Protein AF-A0A2S5BF15-F1 (afdb_monomer_lite)

Structure (mmCIF, N/CA/C/O backbone):
data_AF-A0A2S5BF15-F1
#
_entry.id   AF-A0A2S5BF15-F1
#
loop_
_atom_site.group_PDB
_atom_site.id
_atom_site.type_symbol
_atom_site.label_atom_id
_atom_site.label_alt_id
_atom_site.label_comp_id
_atom_site.label_asym_id
_atom_site.label_entity_id
_atom_site.label_seq_id
_atom_site.pdbx_PDB_ins_code
_atom_site.Cartn_x
_atom_site.Cartn_y
_atom_site.Cartn_z
_atom_site.occupancy
_atom_site.B_iso_or_equiv
_atom_site.auth_seq_id
_atom_site.auth_comp_id
_atom_site.auth_asym_id
_atom_site.auth_atom_id
_atom_site.pdbx_PDB_model_num
ATOM 1 N N . MET A 1 1 ? -8.572 -32.811 13.499 1.00 36.50 1 MET A N 1
ATOM 2 C CA . MET A 1 1 ? -8.574 -32.299 12.113 1.00 36.50 1 MET A CA 1
ATOM 3 C C . MET A 1 1 ? -8.174 -30.854 12.247 1.00 36.50 1 MET A C 1
ATOM 5 O O . MET A 1 1 ? -9.020 -30.000 12.454 1.00 36.50 1 MET A O 1
ATOM 9 N N . ASP A 1 2 ? -6.868 -30.642 12.340 1.00 34.78 2 ASP A N 1
ATOM 10 C CA . ASP A 1 2 ? -6.285 -29.342 12.626 1.00 34.78 2 ASP A CA 1
ATOM 11 C C . ASP A 1 2 ? -6.228 -28.547 11.327 1.00 34.78 2 ASP A C 1
ATOM 13 O O . ASP A 1 2 ? -5.525 -28.921 10.385 1.00 34.78 2 ASP A O 1
ATOM 17 N N . ASP A 1 3 ? -7.019 -27.477 11.273 1.00 36.00 3 ASP A N 1
ATOM 18 C CA . ASP A 1 3 ? -7.037 -26.519 10.176 1.00 36.00 3 ASP A CA 1
ATOM 19 C C . ASP A 1 3 ? -5.685 -25.811 10.097 1.00 36.00 3 ASP A C 1
ATOM 21 O O . ASP A 1 3 ? -5.422 -24.792 10.744 1.00 36.00 3 ASP A O 1
ATOM 25 N N . LEU A 1 4 ? -4.803 -26.367 9.271 1.00 38.94 4 LEU A N 1
ATOM 26 C CA . LEU A 1 4 ? -3.572 -25.726 8.855 1.00 38.94 4 LEU A CA 1
ATOM 27 C C . LEU A 1 4 ? -3.947 -24.508 7.995 1.00 38.94 4 LEU A C 1
ATOM 29 O O . LEU A 1 4 ? -4.072 -24.594 6.773 1.00 38.94 4 LEU A O 1
ATOM 33 N N . LYS A 1 5 ? -4.146 -23.347 8.632 1.00 45.28 5 LYS A N 1
ATOM 34 C CA . LYS A 1 5 ? -4.237 -22.054 7.941 1.00 45.28 5 LYS A CA 1
ATOM 35 C C . LYS A 1 5 ? -2.902 -21.778 7.256 1.00 45.28 5 LYS A C 1
ATOM 37 O O . LYS A 1 5 ? -1.980 -21.205 7.835 1.00 45.28 5 LYS A O 1
ATOM 42 N N . CYS A 1 6 ? -2.785 -22.223 6.009 1.00 38.25 6 CYS A N 1
ATOM 43 C CA . CYS A 1 6 ? -1.632 -21.943 5.176 1.00 38.25 6 CYS A CA 1
ATOM 44 C C . CYS A 1 6 ? -1.649 -20.460 4.784 1.00 38.25 6 CYS A C 1
ATOM 46 O O . CYS A 1 6 ? -2.287 -20.061 3.814 1.00 38.25 6 CYS A O 1
ATOM 48 N N . ASN A 1 7 ? -0.909 -19.644 5.532 1.00 47.16 7 ASN A N 1
ATOM 49 C CA . ASN A 1 7 ? -0.654 -18.233 5.223 1.00 47.16 7 ASN A CA 1
ATOM 50 C C . ASN A 1 7 ? 0.383 -18.038 4.094 1.00 47.16 7 ASN A C 1
ATOM 52 O O . ASN A 1 7 ? 0.907 -16.943 3.907 1.00 47.16 7 ASN A O 1
ATOM 56 N N . SER A 1 8 ? 0.708 -19.091 3.335 1.00 43.72 8 SER A N 1
ATOM 57 C CA . SER A 1 8 ? 1.607 -19.007 2.186 1.00 43.72 8 SER A CA 1
ATOM 58 C C . SER A 1 8 ? 0.799 -18.894 0.892 1.00 43.72 8 SER A C 1
ATOM 60 O O . SER A 1 8 ? -0.037 -19.750 0.602 1.00 43.72 8 SER A O 1
ATOM 62 N N . LEU A 1 9 ? 1.102 -17.879 0.072 1.00 48.84 9 LEU A N 1
ATOM 63 C CA . LEU A 1 9 ? 0.510 -17.629 -1.256 1.00 48.84 9 LEU A CA 1
ATOM 64 C C . LEU A 1 9 ? 0.503 -18.864 -2.184 1.00 48.84 9 LEU A C 1
ATOM 66 O O . LEU A 1 9 ? -0.294 -18.929 -3.116 1.00 48.84 9 LEU A O 1
ATOM 70 N N . ARG A 1 10 ? 1.333 -19.883 -1.911 1.00 43.56 10 ARG A N 1
ATOM 71 C CA . ARG A 1 10 ? 1.337 -21.155 -2.653 1.00 43.56 10 ARG A CA 1
ATOM 72 C C . ARG A 1 10 ? 0.041 -21.9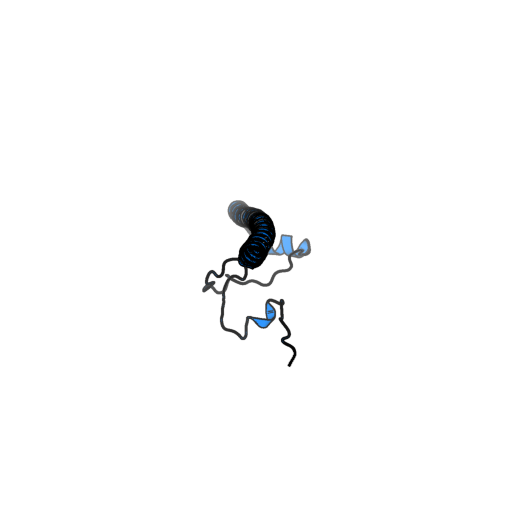64 -2.519 1.00 43.56 10 ARG A C 1
ATOM 74 O O . ARG A 1 10 ? -0.268 -22.715 -3.436 1.00 43.56 10 ARG A O 1
ATOM 81 N N . CYS A 1 11 ? -0.725 -21.821 -1.435 1.00 40.41 11 CYS A N 1
ATOM 82 C CA . CYS A 1 11 ? -1.966 -22.588 -1.234 1.00 40.41 11 CYS A CA 1
ATOM 83 C C . CYS A 1 11 ? -3.191 -22.022 -1.971 1.00 40.41 11 CYS A C 1
ATOM 85 O O . CYS A 1 11 ? -4.226 -22.678 -1.996 1.00 40.41 11 CYS A O 1
ATOM 87 N N . ARG A 1 12 ? -3.113 -20.829 -2.585 1.00 46.59 12 ARG A N 1
ATOM 88 C CA . ARG A 1 12 ? -4.262 -20.247 -3.308 1.00 46.59 12 ARG A CA 1
ATOM 89 C C . ARG A 1 12 ? -4.413 -20.714 -4.751 1.00 46.59 12 ARG A C 1
ATOM 91 O O . ARG A 1 12 ? -5.528 -20.679 -5.259 1.00 46.59 12 ARG A O 1
ATOM 98 N N . LYS A 1 13 ? -3.350 -21.221 -5.391 1.00 45.03 13 LYS A N 1
ATOM 99 C CA . LYS A 1 13 ? -3.439 -21.752 -6.768 1.00 45.03 13 LYS A CA 1
ATOM 100 C C . LYS A 1 13 ? -4.454 -22.894 -6.912 1.00 45.03 13 LYS A C 1
ATOM 102 O O . LYS A 1 13 ? -4.973 -23.094 -8.000 1.00 45.03 13 LYS A O 1
ATOM 107 N N . SER A 1 14 ? -4.774 -23.616 -5.837 1.00 40.78 14 SER A N 1
ATOM 108 C CA . SER A 1 14 ? -5.763 -24.702 -5.847 1.00 40.78 14 SER A CA 1
ATOM 109 C C . SER A 1 14 ? -7.211 -24.263 -5.581 1.00 40.78 14 SER A C 1
ATOM 111 O O . SER A 1 14 ? -8.094 -25.111 -5.621 1.00 40.78 14 SER A O 1
ATOM 113 N N . LEU A 1 15 ? -7.472 -22.979 -5.295 1.00 46.59 15 LEU A N 1
ATOM 114 C CA . LEU A 1 15 ? -8.794 -22.476 -4.879 1.00 46.59 15 LEU A CA 1
ATOM 115 C C . LEU A 1 15 ? -9.483 -21.557 -5.903 1.00 46.59 15 LEU A C 1
ATOM 117 O O . LEU A 1 15 ? -10.608 -21.142 -5.652 1.00 46.59 15 LEU A O 1
ATOM 121 N N . GLY A 1 16 ? -8.846 -21.239 -7.039 1.00 50.19 16 GLY A N 1
ATOM 122 C CA . GLY A 1 16 ? -9.475 -20.469 -8.129 1.00 50.19 16 GLY A CA 1
ATOM 123 C C . GLY A 1 16 ? -9.940 -19.054 -7.750 1.00 50.19 16 GLY A C 1
ATOM 124 O O . GLY A 1 16 ? -10.760 -18.473 -8.450 1.00 50.19 16 GLY A O 1
ATOM 125 N N . LEU A 1 17 ? -9.449 -18.513 -6.633 1.00 53.47 17 LEU A N 1
ATOM 126 C CA . LEU A 1 17 ? -9.831 -17.207 -6.100 1.00 53.47 17 LEU A CA 1
ATOM 127 C C . LEU A 1 17 ? -8.627 -16.271 -6.193 1.00 53.47 17 LEU A C 1
ATOM 129 O O . LEU A 1 17 ? -7.825 -16.156 -5.260 1.00 53.47 17 LEU A O 1
ATOM 133 N N . GLU A 1 18 ? -8.501 -15.610 -7.339 1.00 66.81 18 GLU A N 1
ATOM 134 C CA . GLU A 1 18 ? -7.610 -14.468 -7.536 1.00 66.81 18 GLU A CA 1
ATOM 135 C C . GLU A 1 18 ? -8.245 -13.254 -6.847 1.00 66.81 18 GLU A C 1
ATOM 137 O O . GLU A 1 18 ? -8.859 -12.393 -7.463 1.00 66.81 18 GLU A O 1
ATOM 142 N N . ILE A 1 19 ? -8.206 -13.250 -5.516 1.00 70.81 19 ILE A N 1
ATOM 143 C CA . ILE A 1 19 ? -8.769 -12.185 -4.687 1.00 70.81 19 ILE A CA 1
ATOM 144 C C . ILE A 1 19 ? -7.656 -11.590 -3.833 1.00 70.81 19 ILE A C 1
ATOM 146 O O . ILE A 1 19 ? -6.934 -12.313 -3.132 1.00 70.81 19 ILE A O 1
ATOM 150 N N . CYS A 1 20 ? -7.528 -10.264 -3.864 1.00 65.12 20 CYS A N 1
ATOM 151 C CA . CYS A 1 20 ? -6.568 -9.536 -3.051 1.00 65.12 20 CYS A CA 1
ATOM 152 C C . CYS A 1 20 ? -6.799 -9.834 -1.554 1.00 65.12 20 CYS A C 1
ATOM 154 O O . CYS A 1 20 ? -7.890 -9.584 -1.042 1.00 65.12 20 CYS A O 1
ATOM 156 N N . PRO A 1 21 ? -5.794 -10.328 -0.805 1.00 65.06 21 PRO A N 1
ATOM 157 C CA . PRO A 1 21 ? -5.937 -10.623 0.624 1.00 65.06 21 PRO A CA 1
ATOM 158 C C . PRO A 1 21 ? -6.157 -9.385 1.505 1.00 65.06 21 PRO A C 1
ATOM 160 O O . PRO A 1 21 ? -6.492 -9.548 2.672 1.00 65.06 21 PRO A O 1
ATOM 163 N N . ALA A 1 22 ? -5.910 -8.181 0.983 1.00 63.03 22 ALA A N 1
ATOM 164 C CA . ALA A 1 22 ? -5.991 -6.938 1.745 1.00 63.03 22 ALA A CA 1
ATOM 165 C C . ALA A 1 22 ? -7.333 -6.211 1.572 1.00 63.03 22 ALA A C 1
ATOM 167 O O . ALA A 1 22 ? -7.831 -5.629 2.528 1.00 63.03 22 ALA A O 1
ATOM 168 N N . CYS A 1 23 ? -7.905 -6.232 0.365 1.00 67.38 23 CYS A N 1
ATOM 169 C CA . CYS A 1 23 ? -9.106 -5.461 0.025 1.00 67.38 23 CYS A CA 1
ATOM 170 C C . CYS A 1 23 ? -10.189 -6.276 -0.694 1.00 67.38 23 CYS A C 1
ATOM 172 O O . CYS A 1 23 ? -11.139 -5.696 -1.210 1.00 67.38 23 CYS A O 1
ATOM 174 N N . GLU A 1 24 ? -10.027 -7.599 -0.787 1.00 69.44 24 GLU A N 1
ATOM 175 C CA . GLU A 1 24 ? -10.990 -8.530 -1.396 1.00 69.44 24 GLU A CA 1
ATOM 176 C C . GLU A 1 24 ? -11.362 -8.228 -2.861 1.00 69.44 24 GLU A C 1
ATOM 178 O O . GLU A 1 24 ? -12.322 -8.767 -3.406 1.00 69.44 24 GLU A O 1
ATOM 183 N N . THR A 1 25 ? -10.569 -7.398 -3.540 1.00 75.06 25 THR A N 1
ATOM 184 C CA . THR A 1 25 ? -10.763 -7.078 -4.957 1.00 75.06 25 THR A CA 1
ATOM 185 C C . THR A 1 25 ? -10.386 -8.272 -5.832 1.00 75.06 25 THR A C 1
ATOM 187 O O . THR A 1 25 ? -9.371 -8.923 -5.573 1.00 75.06 25 THR A O 1
ATOM 190 N N . ALA A 1 26 ? -11.200 -8.555 -6.852 1.00 78.81 26 ALA A N 1
ATOM 191 C CA . ALA A 1 26 ? -10.904 -9.571 -7.858 1.00 78.81 26 ALA A CA 1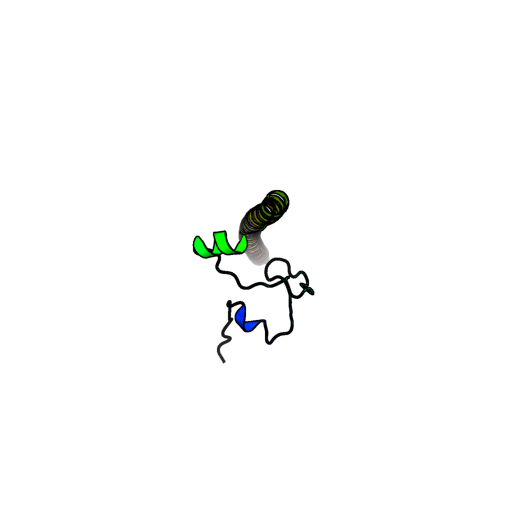
ATOM 192 C C . ALA A 1 26 ? -9.704 -9.149 -8.720 1.00 78.81 26 ALA A C 1
ATOM 194 O O . ALA A 1 26 ? -9.591 -7.984 -9.094 1.00 78.81 26 ALA A O 1
ATOM 195 N N . LEU A 1 27 ? -8.834 -10.107 -9.018 1.00 76.50 27 LEU A N 1
ATOM 196 C CA . LEU A 1 27 ? -7.554 -9.948 -9.702 1.00 76.50 27 LEU A CA 1
ATOM 197 C C . LEU A 1 27 ? -7.535 -10.827 -10.970 1.00 76.50 27 LEU A C 1
ATOM 199 O O . LEU A 1 27 ? -6.899 -11.874 -10.954 1.00 76.50 27 LEU A O 1
ATOM 203 N N . PRO A 1 28 ? -8.318 -10.483 -12.009 1.00 73.56 28 PRO A N 1
ATOM 204 C CA . PRO A 1 28 ? -8.565 -11.351 -13.162 1.00 73.56 28 PRO A CA 1
ATOM 205 C C . PRO A 1 28 ? -7.398 -11.451 -14.156 1.00 73.56 28 PRO A C 1
ATOM 207 O O . PRO A 1 28 ? -7.452 -12.294 -15.057 1.00 73.56 28 PRO A O 1
ATOM 210 N N . ASP A 1 29 ? -6.397 -10.572 -14.066 1.00 74.88 29 ASP A N 1
ATOM 211 C CA . ASP A 1 29 ? -5.297 -10.526 -15.022 1.00 74.88 29 ASP A CA 1
ATOM 212 C C . ASP A 1 29 ? -4.141 -11.449 -14.585 1.00 74.88 29 ASP A C 1
ATOM 214 O O . ASP A 1 29 ? -3.787 -11.520 -13.406 1.00 74.88 29 ASP A O 1
ATOM 218 N N . PRO A 1 30 ? -3.471 -12.142 -15.527 1.00 65.38 30 PRO A N 1
ATOM 219 C CA . PRO A 1 30 ? -2.418 -13.115 -15.210 1.00 65.38 30 PRO A CA 1
ATOM 220 C C . PRO A 1 30 ? -1.203 -12.513 -14.482 1.00 65.38 30 PRO A C 1
ATOM 222 O O . PRO A 1 30 ? -0.472 -13.243 -13.808 1.00 65.38 30 PRO A O 1
ATOM 225 N N . ASP A 1 31 ? -0.998 -11.199 -14.600 1.00 68.88 31 ASP A N 1
ATOM 226 C CA . ASP A 1 31 ? 0.075 -10.454 -13.936 1.00 68.88 31 ASP A CA 1
ATOM 227 C C . ASP A 1 31 ? -0.371 -9.795 -12.614 1.00 68.88 31 ASP A C 1
ATOM 229 O O . ASP A 1 31 ? 0.445 -9.159 -11.941 1.00 68.88 31 ASP A O 1
ATOM 233 N N . ASP A 1 32 ? -1.627 -9.976 -12.188 1.00 65.31 32 ASP A N 1
ATOM 234 C CA . ASP A 1 32 ? -2.138 -9.391 -10.941 1.00 65.31 32 ASP A CA 1
ATOM 235 C C . ASP A 1 32 ? -1.531 -10.038 -9.685 1.00 65.31 32 ASP A C 1
ATOM 237 O O . ASP A 1 32 ? -1.490 -9.431 -8.609 1.00 65.31 32 ASP A O 1
ATOM 241 N N . VAL A 1 33 ? -1.042 -11.280 -9.798 1.00 62.12 33 VAL A N 1
ATOM 242 C CA . VAL A 1 33 ? -0.434 -12.017 -8.684 1.00 62.12 33 VAL A CA 1
ATOM 243 C C . VAL A 1 33 ? 0.930 -12.571 -9.077 1.00 62.12 33 VAL A C 1
ATOM 245 O O . VAL A 1 33 ? 1.069 -13.692 -9.568 1.00 62.12 33 VAL A O 1
ATOM 248 N N . VAL A 1 34 ? 1.978 -11.819 -8.744 1.00 66.31 34 VAL A N 1
ATOM 249 C CA . VAL A 1 34 ? 3.367 -12.264 -8.904 1.00 66.31 34 VAL A CA 1
ATOM 250 C C . VAL A 1 34 ? 3.984 -12.568 -7.543 1.00 66.31 34 VAL A C 1
ATOM 252 O O . VAL A 1 34 ? 3.993 -11.742 -6.631 1.00 66.31 34 VAL A O 1
ATOM 255 N N . GLN A 1 35 ? 4.547 -13.769 -7.397 1.00 63.94 35 GLN A N 1
ATOM 256 C CA . GLN A 1 35 ? 5.331 -14.115 -6.216 1.00 63.94 35 GLN A CA 1
ATOM 257 C C . GLN A 1 35 ? 6.751 -13.562 -6.367 1.00 63.94 35 GLN A C 1
ATOM 259 O O . GLN A 1 35 ? 7.562 -14.114 -7.109 1.00 63.94 35 GLN A O 1
ATOM 264 N N . THR A 1 36 ? 7.069 -12.501 -5.630 1.00 67.12 36 THR A N 1
ATOM 265 C CA . THR A 1 36 ? 8.408 -11.899 -5.616 1.00 67.12 36 THR A CA 1
ATOM 266 C C . THR A 1 36 ? 8.997 -11.906 -4.205 1.00 67.12 36 THR A C 1
ATOM 268 O O . THR A 1 36 ? 8.281 -11.990 -3.204 1.00 67.12 36 THR A O 1
ATOM 271 N N . SER A 1 37 ? 10.328 -11.871 -4.109 1.00 68.44 37 SER A N 1
ATOM 272 C CA . SER A 1 37 ? 10.999 -11.622 -2.830 1.00 68.44 37 SER A CA 1
ATOM 273 C C . SER A 1 37 ? 10.854 -10.145 -2.475 1.00 68.44 37 SER A C 1
ATOM 275 O O . SER A 1 37 ? 11.198 -9.294 -3.291 1.00 68.44 37 SER A O 1
ATOM 277 N N . LEU A 1 38 ? 10.424 -9.841 -1.247 1.00 71.00 38 LEU A N 1
ATOM 278 C CA . LEU A 1 38 ? 10.353 -8.463 -0.736 1.00 71.00 38 LEU A CA 1
ATOM 279 C C . LEU A 1 38 ? 11.739 -7.825 -0.549 1.00 71.00 38 LEU A C 1
ATOM 281 O O . LEU A 1 38 ? 11.849 -6.608 -0.446 1.00 71.00 38 LEU A O 1
ATOM 285 N N . ASN A 1 39 ? 12.798 -8.638 -0.520 1.00 77.81 39 ASN A N 1
ATOM 286 C CA . ASN A 1 39 ? 14.180 -8.177 -0.479 1.00 77.81 39 ASN A CA 1
ATOM 287 C C . ASN A 1 39 ? 14.996 -8.897 -1.566 1.00 77.81 39 ASN A C 1
ATOM 289 O O . ASN A 1 39 ? 15.662 -9.899 -1.284 1.00 77.81 39 ASN A O 1
ATOM 293 N N . PRO A 1 40 ? 14.879 -8.478 -2.836 1.00 85.00 40 PRO A N 1
ATOM 294 C CA . PRO A 1 40 ? 15.648 -9.074 -3.916 1.00 85.00 40 PRO A CA 1
ATOM 295 C C . PRO A 1 40 ? 17.116 -8.633 -3.855 1.00 85.00 40 PRO A C 1
ATOM 297 O O . PRO A 1 40 ? 17.436 -7.535 -3.401 1.00 85.00 40 PRO A O 1
ATOM 300 N N . HIS A 1 41 ? 18.014 -9.473 -4.370 1.00 89.31 41 HIS A N 1
ATOM 301 C CA . HIS A 1 41 ? 19.434 -9.139 -4.498 1.00 89.31 41 HIS A CA 1
ATOM 302 C C . HIS A 1 41 ? 19.652 -8.015 -5.526 1.00 89.31 41 HIS A C 1
ATOM 304 O O . HIS A 1 41 ? 18.873 -7.876 -6.472 1.00 89.31 41 HIS A O 1
ATOM 310 N N . ASP A 1 42 ? 20.735 -7.247 -5.398 1.00 91.62 42 ASP A N 1
ATOM 311 C CA . ASP A 1 42 ? 20.997 -6.107 -6.294 1.00 91.62 42 ASP A CA 1
ATOM 312 C C . ASP A 1 42 ? 21.143 -6.516 -7.765 1.00 91.62 42 ASP A C 1
ATOM 314 O O . ASP A 1 42 ? 20.686 -5.804 -8.654 1.00 91.62 42 ASP A O 1
ATOM 318 N N . SER A 1 43 ? 21.678 -7.709 -8.036 1.00 92.62 43 SER A N 1
ATOM 319 C CA . SER A 1 43 ? 21.737 -8.272 -9.390 1.00 92.62 43 SER A CA 1
ATOM 320 C C . SER A 1 43 ? 20.351 -8.465 -10.011 1.00 92.62 43 SER A C 1
ATOM 322 O O . SER A 1 43 ? 20.173 -8.197 -11.196 1.00 92.62 43 SER A O 1
ATOM 324 N N . TYR A 1 44 ? 19.357 -8.874 -9.219 1.00 89.38 44 TYR A N 1
ATOM 325 C CA . TYR A 1 44 ? 17.977 -9.009 -9.682 1.00 89.38 44 TYR A CA 1
ATOM 326 C C . TYR A 1 44 ? 17.341 -7.642 -9.938 1.00 89.38 44 TYR A C 1
ATOM 328 O O . TYR A 1 44 ? 16.722 -7.459 -10.981 1.00 89.38 44 TYR A 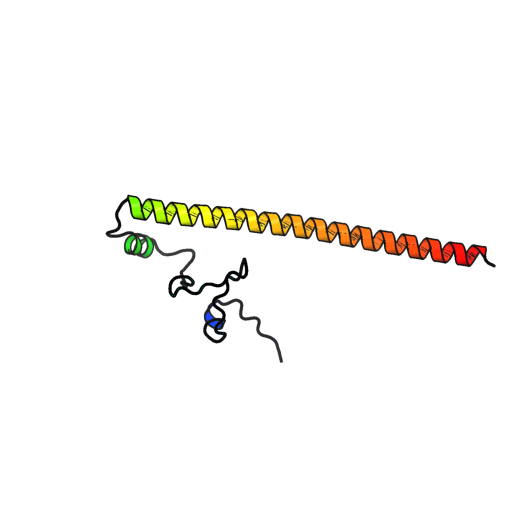O 1
ATOM 336 N N . LYS A 1 45 ? 17.550 -6.663 -9.041 1.00 89.31 45 LYS A N 1
ATOM 337 C CA . LYS A 1 45 ? 17.081 -5.276 -9.240 1.00 89.31 45 LYS A CA 1
ATOM 338 C C . LYS A 1 45 ? 17.626 -4.700 -10.547 1.00 89.31 45 LYS A C 1
ATOM 340 O O . LYS A 1 45 ? 16.870 -4.165 -11.349 1.00 89.31 45 LYS A O 1
ATOM 345 N N . THR A 1 46 ? 18.922 -4.868 -10.797 1.00 91.44 46 THR A N 1
ATOM 346 C CA . THR A 1 46 ? 19.543 -4.445 -12.056 1.00 91.44 46 THR A CA 1
ATOM 347 C C . THR A 1 46 ? 18.959 -5.201 -13.244 1.00 91.44 46 THR A C 1
ATOM 349 O O . THR A 1 46 ? 18.657 -4.586 -14.259 1.00 91.44 46 THR A O 1
ATOM 352 N N . SER A 1 47 ? 18.744 -6.514 -13.121 1.00 92.75 47 SER A N 1
ATOM 353 C CA . SER A 1 47 ? 18.199 -7.336 -14.205 1.00 92.75 47 SER A CA 1
ATOM 354 C C . SER A 1 47 ? 16.794 -6.915 -14.634 1.00 92.75 47 SER A C 1
ATOM 356 O O . SER A 1 47 ? 16.517 -6.929 -15.827 1.00 92.75 47 SER A O 1
ATOM 358 N N . ILE A 1 48 ? 15.911 -6.559 -13.696 1.00 89.94 48 ILE A N 1
ATOM 359 C CA . ILE A 1 48 ? 14.534 -6.147 -14.023 1.00 89.94 48 ILE A CA 1
ATOM 360 C C . ILE A 1 48 ? 14.454 -4.710 -14.553 1.00 89.94 48 ILE A C 1
ATOM 362 O O . ILE A 1 48 ? 13.480 -4.359 -15.210 1.00 89.94 48 ILE A O 1
ATOM 366 N N . LEU A 1 49 ? 15.460 -3.878 -14.264 1.00 91.69 49 LEU A N 1
ATOM 367 C CA . LEU A 1 49 ? 15.525 -2.488 -14.727 1.00 91.69 49 LEU A CA 1
ATOM 368 C C . LEU A 1 49 ? 16.311 -2.330 -16.037 1.00 91.69 49 LEU A C 1
ATOM 370 O O . LEU A 1 49 ? 16.157 -1.324 -16.732 1.00 91.69 49 LEU A O 1
ATOM 374 N N . ALA A 1 50 ? 17.166 -3.296 -16.378 1.00 93.12 50 ALA A N 1
ATOM 375 C CA . ALA A 1 50 ? 18.016 -3.238 -17.559 1.00 93.12 5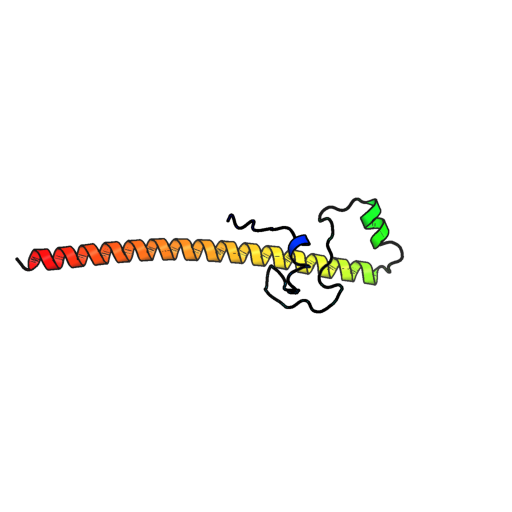0 ALA A CA 1
ATOM 376 C C . ALA A 1 50 ? 17.188 -3.138 -18.850 1.00 93.12 50 ALA A C 1
ATOM 378 O O . ALA A 1 50 ? 16.291 -3.937 -19.101 1.00 93.12 50 ALA A O 1
ATOM 379 N N . GLY A 1 51 ? 17.521 -2.156 -19.693 1.00 93.94 51 GLY A N 1
ATOM 380 C CA . GLY A 1 51 ? 16.862 -1.937 -20.985 1.00 93.94 51 GLY A CA 1
ATOM 381 C C . GLY A 1 51 ? 15.551 -1.146 -20.925 1.00 93.94 51 GLY A C 1
ATOM 382 O O . GLY A 1 51 ? 15.014 -0.813 -21.980 1.00 93.94 51 GLY A O 1
ATOM 383 N N . LEU A 1 52 ? 15.052 -0.793 -19.734 1.00 95.19 52 LEU A N 1
ATOM 384 C CA . LEU A 1 52 ? 13.879 0.073 -19.593 1.00 95.19 52 LEU A CA 1
ATOM 385 C C . LEU A 1 52 ? 14.253 1.550 -19.771 1.00 95.19 52 LEU A C 1
ATOM 387 O O . LEU A 1 52 ? 15.342 1.990 -19.398 1.00 95.19 52 LEU A O 1
ATOM 391 N N . SER A 1 53 ? 13.330 2.340 -20.323 1.00 97.69 53 SER A N 1
ATOM 392 C CA . SER A 1 53 ? 13.513 3.788 -20.425 1.00 97.69 53 SER A CA 1
ATOM 393 C C . SER A 1 53 ? 13.347 4.464 -19.055 1.00 97.69 53 SER A C 1
ATOM 395 O O . SER A 1 53 ? 12.588 3.968 -18.214 1.00 97.69 53 SER A O 1
ATOM 397 N N . PRO A 1 54 ? 13.974 5.635 -18.824 1.00 96.69 54 PRO A N 1
ATOM 398 C CA . PRO A 1 54 ? 13.804 6.378 -17.574 1.00 96.69 54 PRO A CA 1
ATOM 399 C C . PRO A 1 54 ? 12.336 6.655 -17.224 1.00 96.69 54 PRO A C 1
ATOM 401 O O . PRO A 1 54 ? 11.956 6.589 -16.060 1.00 96.69 54 PRO A O 1
ATOM 404 N N . THR A 1 55 ? 11.492 6.906 -18.229 1.00 97.62 55 THR A N 1
ATOM 405 C CA . THR A 1 55 ? 10.053 7.133 -18.046 1.00 97.62 55 THR A CA 1
ATOM 406 C C . THR A 1 55 ? 9.348 5.917 -17.448 1.00 97.62 55 THR A C 1
ATOM 408 O O . THR A 1 55 ? 8.577 6.074 -16.507 1.00 97.62 55 THR A O 1
ATOM 411 N N . ILE A 1 56 ? 9.635 4.709 -17.947 1.00 96.44 56 ILE A N 1
ATOM 412 C CA . ILE A 1 56 ? 9.030 3.471 -17.429 1.00 96.44 56 ILE A CA 1
ATOM 413 C C . ILE A 1 56 ? 9.507 3.205 -16.000 1.00 96.44 56 ILE A C 1
ATOM 415 O O . ILE A 1 56 ? 8.703 2.871 -15.135 1.00 96.44 56 ILE A O 1
ATOM 419 N N . ILE A 1 57 ? 10.800 3.398 -15.729 1.00 96.06 57 ILE A N 1
ATOM 420 C CA . ILE A 1 57 ? 11.369 3.198 -14.387 1.00 96.06 57 ILE A CA 1
ATOM 421 C C . ILE A 1 57 ? 10.682 4.114 -13.366 1.00 96.06 57 ILE A C 1
ATOM 423 O O . ILE A 1 57 ? 10.317 3.664 -12.279 1.00 96.06 57 ILE A O 1
ATOM 427 N N . LEU A 1 58 ? 10.477 5.387 -13.718 1.00 97.25 58 LEU A N 1
ATOM 428 C CA . LEU A 1 58 ? 9.796 6.349 -12.852 1.00 97.25 58 LEU A CA 1
ATOM 429 C C . LEU A 1 58 ? 8.312 6.014 -12.653 1.00 97.25 58 LEU A C 1
ATOM 431 O O . LEU A 1 58 ? 7.824 6.154 -11.534 1.00 97.25 58 LEU A O 1
ATOM 435 N N . ASP A 1 59 ? 7.610 5.537 -13.687 1.00 96.50 59 ASP A N 1
ATOM 436 C CA . ASP A 1 59 ? 6.214 5.089 -13.560 1.00 96.50 59 ASP A CA 1
ATOM 437 C C . ASP A 1 59 ? 6.094 3.899 -12.593 1.00 96.50 59 ASP A C 1
ATOM 439 O O . ASP A 1 59 ? 5.304 3.940 -11.646 1.00 96.50 59 ASP A O 1
ATOM 443 N N . VAL A 1 60 ? 6.943 2.878 -12.758 1.00 92.25 60 VAL A N 1
ATOM 444 C CA . VAL A 1 60 ? 6.985 1.705 -11.867 1.00 92.25 60 VAL A CA 1
ATOM 445 C C . VAL A 1 60 ? 7.290 2.122 -10.426 1.00 92.25 60 VAL A C 1
ATOM 447 O O . VAL A 1 60 ? 6.597 1.693 -9.500 1.00 92.25 60 VAL A O 1
ATOM 450 N N . ALA A 1 61 ? 8.286 2.988 -10.220 1.00 94.44 61 ALA A N 1
ATOM 451 C CA . ALA A 1 61 ? 8.630 3.494 -8.893 1.00 94.44 61 ALA A CA 1
ATOM 452 C C . ALA A 1 61 ? 7.477 4.295 -8.263 1.00 94.44 61 ALA A C 1
ATOM 454 O O . ALA A 1 61 ? 7.169 4.099 -7.089 1.00 94.44 61 ALA A O 1
ATOM 455 N N . GLY A 1 62 ? 6.802 5.151 -9.036 1.00 96.44 62 GLY A N 1
ATOM 456 C CA . GLY A 1 62 ? 5.647 5.920 -8.572 1.00 96.44 62 GLY A CA 1
ATOM 457 C C . GLY A 1 62 ? 4.495 5.026 -8.113 1.00 96.44 62 GLY A C 1
ATOM 458 O O . GLY A 1 62 ? 3.961 5.213 -7.019 1.00 96.44 62 GLY A O 1
ATOM 459 N N . ARG A 1 63 ? 4.157 3.994 -8.897 1.00 91.62 63 ARG A N 1
ATOM 460 C CA . ARG A 1 63 ? 3.136 2.998 -8.525 1.00 91.62 63 ARG A CA 1
ATOM 461 C C . ARG A 1 63 ? 3.511 2.249 -7.247 1.00 91.62 63 ARG A C 1
ATOM 463 O O . ARG A 1 63 ? 2.672 2.111 -6.359 1.00 91.62 63 ARG A O 1
ATOM 470 N N . ALA A 1 64 ? 4.767 1.815 -7.131 1.00 88.00 64 ALA A N 1
ATOM 471 C CA . ALA A 1 64 ? 5.258 1.115 -5.946 1.00 88.00 64 ALA A CA 1
ATOM 472 C C . ALA A 1 64 ? 5.192 1.991 -4.682 1.00 88.00 64 ALA A C 1
ATOM 474 O O . ALA A 1 64 ? 4.759 1.522 -3.631 1.00 88.00 64 ALA A O 1
ATOM 475 N N . LEU A 1 65 ? 5.569 3.270 -4.784 1.00 92.44 65 LEU A N 1
ATOM 476 C CA . LEU A 1 65 ? 5.500 4.221 -3.670 1.00 92.44 65 LEU A CA 1
ATOM 477 C C . LEU A 1 65 ? 4.057 4.506 -3.242 1.00 92.44 65 LEU A C 1
ATOM 479 O O . LEU A 1 65 ? 3.769 4.498 -2.047 1.00 92.44 65 LEU A O 1
ATOM 483 N N . ASN A 1 66 ? 3.145 4.702 -4.197 1.00 91.19 66 ASN A N 1
ATOM 484 C CA . ASN A 1 66 ? 1.723 4.893 -3.902 1.00 91.19 66 ASN A CA 1
ATOM 485 C C . ASN A 1 66 ? 1.134 3.674 -3.186 1.00 91.19 66 ASN A C 1
ATOM 487 O O . ASN A 1 66 ? 0.412 3.818 -2.201 1.00 91.19 66 ASN A O 1
ATOM 491 N N . PHE A 1 67 ? 1.483 2.471 -3.645 1.00 85.44 67 PHE A N 1
ATOM 492 C CA . PHE A 1 67 ? 1.052 1.242 -2.992 1.00 85.44 67 PHE A CA 1
ATOM 493 C C . PHE A 1 67 ? 1.614 1.117 -1.570 1.00 85.44 67 PHE A C 1
ATOM 495 O O . PHE A 1 67 ? 0.873 0.793 -0.645 1.00 85.44 67 PHE A O 1
ATOM 502 N N . TYR A 1 68 ? 2.894 1.435 -1.366 1.00 85.69 68 TYR A N 1
ATOM 503 C CA . TYR A 1 68 ? 3.491 1.458 -0.031 1.00 85.69 68 TYR A CA 1
ATOM 504 C C . TYR A 1 68 ? 2.776 2.451 0.898 1.00 85.69 68 TYR A C 1
ATOM 506 O O . TYR A 1 68 ? 2.467 2.108 2.037 1.00 85.69 68 TYR A O 1
ATOM 514 N N . ALA A 1 69 ? 2.461 3.657 0.415 1.00 89.44 69 ALA A N 1
ATOM 515 C CA . ALA A 1 69 ? 1.726 4.657 1.188 1.00 89.44 69 ALA A CA 1
ATOM 516 C C . ALA A 1 69 ? 0.328 4.153 1.586 1.00 89.44 69 ALA A C 1
ATOM 518 O O . ALA A 1 69 ? -0.045 4.241 2.756 1.00 89.44 69 ALA A O 1
ATOM 519 N N . TYR A 1 70 ? -0.394 3.535 0.646 1.00 88.75 70 TYR A N 1
ATOM 520 C CA . TYR A 1 70 ? -1.684 2.898 0.916 1.00 88.75 70 TYR A CA 1
ATOM 521 C C . TYR A 1 70 ? -1.581 1.816 2.002 1.00 88.75 70 TYR A C 1
ATOM 523 O O . TYR A 1 70 ? -2.413 1.762 2.906 1.00 88.75 70 TYR A O 1
ATOM 531 N N . GLN A 1 71 ? -0.538 0.978 1.969 1.00 83.88 71 GLN A N 1
ATOM 532 C CA . GLN A 1 71 ? -0.318 -0.034 3.008 1.00 83.88 71 GLN A CA 1
ATOM 533 C C . GLN A 1 71 ? -0.124 0.587 4.398 1.00 83.88 71 GLN A C 1
ATOM 535 O O . GLN A 1 71 ? -0.641 0.049 5.379 1.00 83.88 71 GLN A O 1
ATOM 540 N N . GLN A 1 72 ? 0.593 1.713 4.494 1.00 89.56 72 GLN A N 1
ATOM 541 C CA . GLN A 1 72 ? 0.764 2.427 5.764 1.00 89.56 72 GLN A CA 1
ATOM 542 C C . GLN A 1 72 ? -0.569 2.974 6.285 1.00 89.56 72 GLN A C 1
ATOM 544 O O . GLN A 1 72 ? -0.883 2.816 7.466 1.00 89.56 72 GLN A O 1
ATOM 549 N N . GLU A 1 73 ? -1.373 3.572 5.407 1.00 91.44 73 GLU A N 1
ATOM 550 C CA . GLU A 1 73 ? -2.685 4.114 5.764 1.00 91.44 73 GLU A CA 1
ATOM 551 C C . GLU A 1 73 ? -3.652 3.014 6.220 1.00 91.44 73 GLU A C 1
ATOM 553 O O . GLU A 1 73 ? -4.270 3.133 7.278 1.00 91.44 73 GLU A O 1
ATOM 558 N N . ALA A 1 74 ? -3.721 1.899 5.490 1.00 85.75 74 ALA A N 1
ATOM 559 C CA . ALA A 1 74 ? -4.554 0.757 5.856 1.00 85.75 74 ALA A CA 1
ATOM 560 C C . ALA A 1 74 ? -4.160 0.167 7.224 1.00 85.75 74 ALA A C 1
ATOM 562 O O . ALA A 1 74 ? -5.028 -0.121 8.053 1.00 85.75 74 ALA A O 1
ATOM 563 N N . ALA A 1 75 ? -2.857 0.029 7.496 1.00 85.44 75 ALA A N 1
ATOM 564 C CA . ALA A 1 75 ? -2.362 -0.450 8.785 1.00 85.44 75 ALA A CA 1
ATOM 565 C C . ALA A 1 75 ? -2.724 0.507 9.933 1.00 85.44 75 ALA A C 1
ATOM 567 O O . ALA A 1 75 ? -3.150 0.067 11.005 1.00 85.44 75 ALA A O 1
ATOM 568 N N . PHE A 1 76 ? -2.602 1.816 9.705 1.00 93.44 76 PHE A N 1
ATOM 569 C CA . PHE A 1 76 ? -3.006 2.827 10.675 1.00 93.44 76 PHE A CA 1
ATOM 570 C C . PHE A 1 76 ? -4.515 2.782 10.943 1.00 93.44 76 PHE A C 1
ATOM 572 O O . PHE A 1 76 ? -4.939 2.729 12.098 1.00 93.44 76 PHE A O 1
ATOM 579 N N . GLN A 1 77 ? -5.336 2.714 9.895 1.00 93.31 77 GLN A N 1
ATOM 580 C CA . GLN A 1 77 ? -6.788 2.641 10.026 1.00 93.31 77 GLN A CA 1
ATOM 581 C C . GLN A 1 77 ? -7.234 1.391 10.799 1.00 93.31 77 GLN A C 1
ATOM 583 O O . GLN A 1 77 ? -8.132 1.466 11.645 1.00 93.31 77 GLN A O 1
ATOM 588 N N . ALA A 1 78 ? -6.579 0.250 10.566 1.00 92.56 78 ALA A N 1
ATOM 589 C CA . ALA A 1 78 ? -6.821 -0.977 11.319 1.00 92.56 78 ALA A CA 1
ATOM 590 C C . ALA A 1 78 ? -6.502 -0.807 12.817 1.00 92.56 78 ALA A C 1
ATOM 592 O O . ALA A 1 78 ? -7.280 -1.245 13.667 1.00 92.56 78 ALA A O 1
ATOM 593 N N . LEU A 1 79 ? -5.403 -0.122 13.155 1.00 95.62 79 LEU A N 1
ATOM 594 C CA . LEU A 1 79 ? -5.034 0.175 14.542 1.00 95.62 79 LEU A CA 1
ATOM 595 C C . LEU A 1 79 ? -6.082 1.054 15.240 1.00 95.62 79 LEU A C 1
ATOM 597 O O . LEU A 1 79 ? -6.500 0.741 16.357 1.00 95.62 79 LEU A O 1
ATOM 601 N N . ILE A 1 80 ? -6.519 2.135 14.589 1.00 97.19 80 ILE A N 1
ATOM 602 C CA . ILE A 1 80 ? -7.532 3.044 15.144 1.00 97.19 80 ILE A CA 1
ATOM 603 C C . ILE A 1 80 ? -8.860 2.312 15.355 1.00 97.19 80 ILE A C 1
ATOM 605 O O . ILE A 1 80 ? -9.465 2.424 16.422 1.00 97.19 80 ILE A O 1
ATOM 609 N N . THR A 1 81 ? -9.276 1.510 14.374 1.00 96.75 81 THR A N 1
ATOM 610 C CA . THR A 1 81 ? -10.504 0.705 14.450 1.00 96.75 81 THR A CA 1
ATOM 611 C C . THR A 1 81 ? -10.452 -0.267 15.625 1.00 96.75 81 THR A C 1
ATOM 613 O O . THR A 1 81 ? -11.394 -0.329 16.414 1.00 96.75 81 THR A O 1
ATOM 616 N N . LYS A 1 82 ? -9.326 -0.968 15.800 1.00 97.00 82 LYS A N 1
ATOM 617 C CA . LYS A 1 82 ? -9.120 -1.883 16.925 1.00 97.00 82 LYS A CA 1
ATOM 618 C C . LYS A 1 82 ? -9.228 -1.163 18.274 1.00 97.00 82 LYS A C 1
ATOM 620 O O . LYS A 1 82 ? -9.936 -1.635 19.157 1.00 97.00 82 LYS A O 1
ATOM 625 N N . ASN A 1 83 ? -8.585 -0.002 18.428 1.00 97.69 83 ASN A N 1
ATOM 626 C CA . ASN A 1 83 ? -8.653 0.777 19.672 1.00 97.69 83 ASN A CA 1
ATOM 627 C C . ASN A 1 83 ? -10.091 1.222 19.988 1.00 97.69 83 ASN A C 1
ATOM 629 O O . ASN A 1 83 ? -10.548 1.121 21.126 1.00 97.69 83 ASN A O 1
ATOM 633 N N . ALA A 1 84 ? -10.825 1.684 18.972 1.00 97.25 84 ALA A N 1
ATOM 634 C CA . ALA A 1 84 ? -12.221 2.074 19.130 1.00 97.25 84 ALA A CA 1
ATOM 635 C C . ALA A 1 84 ? -13.094 0.886 19.570 1.00 97.25 84 ALA A C 1
ATOM 637 O O . ALA A 1 84 ? -13.877 1.021 20.508 1.00 97.25 84 ALA A O 1
ATOM 638 N N . GLN A 1 85 ? -12.915 -0.285 18.950 1.00 98.00 85 GLN A N 1
ATOM 639 C CA . GLN A 1 85 ? -13.627 -1.513 19.318 1.00 98.00 85 GLN A CA 1
ATOM 640 C C . GLN A 1 85 ? -13.331 -1.951 20.758 1.00 98.00 85 GLN A C 1
ATOM 642 O O . GLN A 1 85 ? -14.255 -2.291 21.493 1.00 98.00 85 GLN A O 1
ATOM 647 N N . GLU A 1 86 ? -12.071 -1.886 21.193 1.00 97.81 86 GLU A N 1
ATOM 648 C CA . GLU A 1 86 ? -11.687 -2.193 22.577 1.00 97.81 86 GLU A CA 1
ATOM 649 C C . GLU A 1 86 ? -12.387 -1.261 23.579 1.00 97.81 86 GLU A C 1
ATOM 651 O O . GLU A 1 86 ? -12.915 -1.717 24.594 1.00 97.81 86 GLU A O 1
ATOM 656 N N . ARG A 1 87 ? -12.459 0.044 23.282 1.00 97.56 87 ARG A N 1
ATOM 657 C CA . ARG A 1 87 ? -13.164 1.016 24.135 1.00 97.56 87 ARG A CA 1
ATOM 658 C C . ARG A 1 87 ? -14.668 0.769 24.188 1.00 97.56 87 ARG A C 1
ATOM 660 O O . ARG A 1 87 ? -15.250 0.871 25.266 1.00 97.56 87 ARG A O 1
ATOM 667 N N . ILE A 1 88 ? -15.285 0.440 23.054 1.00 97.94 88 ILE A N 1
ATOM 668 C CA . ILE A 1 88 ? -16.709 0.086 22.986 1.00 97.94 88 ILE A CA 1
ATOM 669 C C . ILE A 1 88 ? -16.980 -1.134 23.871 1.00 97.94 88 ILE A C 1
ATOM 671 O O . ILE A 1 88 ? -17.858 -1.069 24.726 1.00 97.94 88 ILE A O 1
ATOM 675 N N . ALA A 1 89 ? -16.167 -2.187 23.759 1.00 97.88 89 ALA A N 1
ATOM 676 C CA . ALA A 1 89 ? -16.323 -3.395 24.567 1.00 97.88 89 ALA A CA 1
ATOM 677 C C . ALA A 1 89 ? -16.217 -3.118 26.081 1.00 97.88 89 ALA A C 1
ATOM 679 O O . ALA A 1 89 ? -16.985 -3.669 26.873 1.00 97.88 89 ALA A O 1
ATOM 680 N N . ILE A 1 90 ? -15.303 -2.232 26.500 1.00 97.75 90 ILE A N 1
ATOM 681 C CA . ILE A 1 90 ? -15.181 -1.809 27.907 1.00 97.75 90 ILE A CA 1
ATOM 682 C C . ILE A 1 90 ? -16.451 -1.085 28.373 1.00 97.75 90 ILE A C 1
ATOM 684 O O . ILE A 1 90 ? -16.977 -1.393 29.444 1.00 97.75 90 ILE A O 1
ATOM 688 N N . LEU A 1 91 ? -16.950 -0.133 27.583 1.00 97.38 91 LEU A N 1
ATOM 689 C CA . LEU A 1 91 ? -18.144 0.644 27.927 1.00 97.38 91 LEU A CA 1
ATOM 690 C C . LEU A 1 91 ? -19.404 -0.230 27.971 1.00 97.38 91 LEU A C 1
ATOM 692 O O . LEU A 1 91 ? -20.219 -0.091 28.883 1.00 97.38 91 LEU A O 1
ATOM 696 N N . GLU A 1 92 ? -19.548 -1.169 27.039 1.00 97.75 92 GLU A N 1
ATOM 697 C CA . GLU A 1 92 ? -20.640 -2.146 27.039 1.00 97.75 92 GLU A CA 1
ATOM 698 C C . GLU A 1 92 ? -20.612 -3.024 28.295 1.00 97.75 92 GLU A C 1
ATOM 700 O O . GLU A 1 92 ? -21.651 -3.254 28.920 1.00 97.75 92 GLU A O 1
ATOM 705 N N . ALA A 1 93 ? -19.427 -3.476 28.718 1.00 97.25 93 ALA A N 1
ATOM 706 C CA . ALA A 1 93 ? -19.273 -4.232 29.957 1.00 97.25 93 ALA A CA 1
ATOM 707 C C . ALA A 1 93 ? -19.682 -3.402 31.186 1.00 97.25 93 ALA A C 1
ATOM 709 O O . ALA A 1 93 ? -20.438 -3.889 32.026 1.00 97.25 93 ALA A O 1
ATOM 710 N N . GLN A 1 94 ? -19.250 -2.138 31.267 1.00 97.25 94 GLN A N 1
ATOM 711 C CA . GLN A 1 94 ? -19.634 -1.226 32.352 1.00 97.25 94 GLN A CA 1
ATOM 712 C C . GLN A 1 94 ? -21.147 -0.977 32.391 1.00 97.25 94 GLN A C 1
ATOM 714 O O . GLN A 1 94 ? -21.756 -1.056 33.456 1.00 97.25 94 GLN A O 1
ATOM 719 N N . CYS A 1 95 ? -21.773 -0.737 31.238 1.00 96.69 95 CYS A N 1
ATOM 720 C CA . CYS A 1 95 ? -23.216 -0.519 31.147 1.00 96.69 95 CYS A CA 1
ATOM 721 C C . CYS A 1 95 ? -24.007 -1.756 31.605 1.00 96.69 95 CYS A C 1
ATOM 723 O O . CYS A 1 95 ? -24.969 -1.640 32.366 1.00 96.69 95 CYS A O 1
ATOM 725 N N . ASN A 1 96 ? -23.563 -2.953 31.209 1.00 96.81 96 ASN A N 1
ATOM 726 C CA . ASN A 1 96 ? -24.160 -4.210 31.659 1.00 96.81 96 ASN A CA 1
ATOM 727 C C . ASN A 1 96 ? -24.037 -4.411 33.175 1.00 96.81 96 ASN A C 1
ATOM 729 O O . ASN A 1 96 ? -24.976 -4.912 33.794 1.00 96.81 96 ASN A O 1
ATOM 733 N N . THR A 1 97 ? -22.914 -4.014 33.777 1.00 96.56 97 THR A N 1
ATOM 734 C CA . THR A 1 97 ? -22.732 -4.037 35.235 1.00 96.56 97 THR A CA 1
ATOM 735 C C . THR A 1 97 ? -23.717 -3.097 35.925 1.00 96.56 97 THR A C 1
ATOM 737 O O . THR A 1 97 ? -24.501 -3.564 36.747 1.00 96.56 97 THR A O 1
ATOM 740 N N . ILE A 1 98 ? -23.778 -1.826 35.511 1.00 96.44 98 ILE A N 1
ATOM 741 C CA . ILE A 1 98 ? -2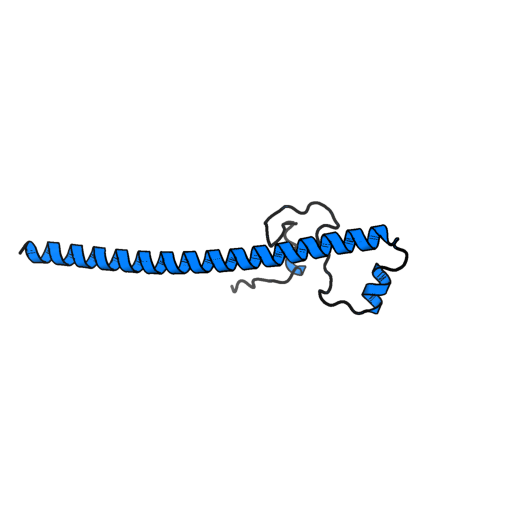4.703 -0.827 36.081 1.00 96.44 98 ILE A CA 1
ATOM 742 C C . ILE A 1 98 ? -26.157 -1.292 35.958 1.00 96.44 98 ILE A C 1
ATOM 744 O O . ILE A 1 98 ? -26.935 -1.192 36.903 1.00 96.44 98 ILE A O 1
ATOM 748 N N . LYS A 1 99 ? -26.537 -1.853 34.804 1.00 95.06 99 LYS A N 1
ATOM 749 C CA . LYS A 1 99 ? -27.885 -2.387 34.590 1.00 95.06 99 LYS A CA 1
ATOM 750 C C . LYS A 1 99 ? -28.213 -3.501 35.588 1.00 95.06 99 LYS A C 1
ATOM 752 O O . LYS A 1 99 ? -29.306 -3.517 36.148 1.00 95.06 99 LYS A O 1
ATOM 757 N N . ARG A 1 100 ? -27.287 -4.439 35.808 1.00 94.50 100 ARG A N 1
ATOM 758 C CA . ARG A 1 100 ? -27.474 -5.533 36.776 1.00 94.50 100 ARG A CA 1
ATOM 759 C C . ARG A 1 100 ? -27.587 -5.009 38.202 1.00 94.50 100 ARG A C 1
ATOM 761 O O . ARG A 1 100 ? -28.459 -5.472 38.928 1.00 94.50 100 ARG A O 1
ATOM 768 N N . GLU A 1 101 ? -26.744 -4.054 38.578 1.00 94.50 101 GLU A N 1
ATOM 769 C CA . GLU A 1 101 ? -26.786 -3.407 39.892 1.00 94.50 101 GLU A CA 1
ATOM 770 C C . GLU A 1 101 ? -28.131 -2.706 40.121 1.00 94.50 101 GLU A C 1
ATOM 772 O O . GLU A 1 101 ? -28.786 -2.964 41.127 1.00 94.50 101 GLU A O 1
ATOM 777 N N . ALA A 1 102 ? -28.607 -1.924 39.148 1.00 92.25 102 ALA A N 1
ATOM 778 C CA . ALA A 1 102 ? -29.910 -1.268 39.220 1.00 92.25 102 ALA A CA 1
ATOM 779 C C . ALA A 1 102 ? -31.068 -2.274 39.350 1.00 92.25 102 ALA A C 1
ATOM 781 O O . ALA A 1 102 ? -31.962 -2.087 40.172 1.00 92.25 102 ALA A O 1
ATOM 782 N N . HIS A 1 103 ? -31.049 -3.371 38.581 1.00 91.25 103 HIS A N 1
ATOM 783 C CA . HIS A 1 103 ? -32.057 -4.429 38.718 1.00 91.25 103 HIS A CA 1
ATOM 784 C C . HIS A 1 103 ? -32.013 -5.117 40.089 1.00 91.25 103 HIS A C 1
ATOM 786 O O . HIS A 1 103 ? -33.064 -5.474 40.618 1.00 91.25 103 HIS A O 1
ATOM 792 N N . ALA A 1 104 ? -30.823 -5.313 40.661 1.00 91.81 104 ALA A N 1
ATOM 793 C CA . ALA A 1 104 ? -30.675 -5.907 41.984 1.00 91.81 104 ALA A CA 1
ATOM 794 C C . ALA A 1 104 ? -31.225 -4.992 43.089 1.00 91.81 104 ALA A C 1
ATOM 796 O O . ALA A 1 104 ? -31.839 -5.495 44.028 1.00 91.81 104 ALA A O 1
ATOM 797 N N . GLU A 1 105 ? -31.044 -3.675 42.961 1.00 90.44 105 GLU A N 1
ATOM 798 C CA . GLU A 1 105 ? -31.545 -2.696 43.930 1.00 90.44 105 GLU A CA 1
ATOM 799 C C . GLU A 1 105 ? -33.074 -2.580 43.895 1.00 90.44 105 GLU A C 1
ATOM 801 O O . GLU A 1 105 ? -33.725 -2.710 44.927 1.00 90.44 105 GLU A O 1
ATOM 806 N N . VAL A 1 106 ? -33.674 -2.480 42.702 1.00 89.94 106 VAL A N 1
ATOM 807 C CA . VAL A 1 106 ? -35.145 -2.460 42.550 1.00 89.94 106 VAL A CA 1
ATOM 808 C C . VAL A 1 106 ? -35.790 -3.698 43.182 1.00 89.94 106 VAL A C 1
ATOM 810 O O . VAL A 1 106 ? -36.845 -3.613 43.810 1.00 89.94 106 VAL A O 1
ATOM 813 N N . ASN A 1 107 ? -35.150 -4.860 43.037 1.00 82.69 107 ASN A N 1
ATOM 814 C CA . ASN A 1 107 ? -35.640 -6.111 43.608 1.00 82.69 107 ASN A CA 1
ATOM 815 C C . ASN A 1 107 ? -35.421 -6.211 45.132 1.00 82.69 107 ASN A C 1
ATOM 817 O O . ASN A 1 107 ? -36.046 -7.044 45.781 1.00 82.69 107 ASN A O 1
ATOM 821 N N . ARG A 1 108 ? -34.529 -5.394 45.709 1.00 81.50 108 ARG A N 1
ATOM 822 C CA . ARG A 1 108 ? -34.329 -5.281 47.163 1.00 81.50 108 ARG A CA 1
ATOM 823 C C . ARG A 1 108 ? -35.360 -4.376 47.823 1.00 81.50 108 ARG A C 1
ATOM 825 O O . ARG A 1 108 ? -35.795 -4.695 48.920 1.00 81.50 108 ARG A O 1
ATOM 832 N N . GLU A 1 109 ? -35.756 -3.292 47.163 1.00 73.62 109 GLU A N 1
ATOM 833 C CA . GLU A 1 109 ? -36.754 -2.336 47.673 1.00 73.62 109 GLU A CA 1
ATOM 834 C C . GLU A 1 109 ? -38.207 -2.843 47.578 1.00 73.62 109 GLU A C 1
ATOM 836 O O . GLU A 1 109 ? -39.122 -2.207 48.093 1.00 73.62 109 GLU A O 1
ATOM 841 N N . SER A 1 110 ? -38.440 -3.976 46.910 1.00 63.12 110 SER A N 1
ATOM 842 C CA . SER A 1 110 ? -39.767 -4.587 46.733 1.00 63.12 110 SER A CA 1
ATOM 843 C C . SER A 1 110 ? -40.096 -5.702 47.747 1.00 63.12 110 SER A C 1
ATOM 845 O O . SER A 1 110 ? -41.109 -6.388 47.585 1.00 63.12 110 SER A O 1
ATOM 847 N N . LEU A 1 111 ? -39.282 -5.849 48.803 1.00 51.69 111 LEU A N 1
ATOM 848 C CA . LEU A 1 111 ? -39.557 -6.633 50.020 1.00 51.69 111 LEU A CA 1
ATOM 849 C C . LEU A 1 111 ? -39.764 -5.711 51.228 1.00 51.69 111 LEU A C 1
ATOM 851 O O . LEU A 1 111 ? -40.595 -6.079 52.089 1.00 51.69 111 LEU A O 1
#

Sequence (111 aa):
MDDLKCNSLRCRKSLGLEICPACETALPDPDDVVQTSLNPHDSYKTSILAGLSPTIILDVAGRALNFYAYQQEAAFQALITKNAQ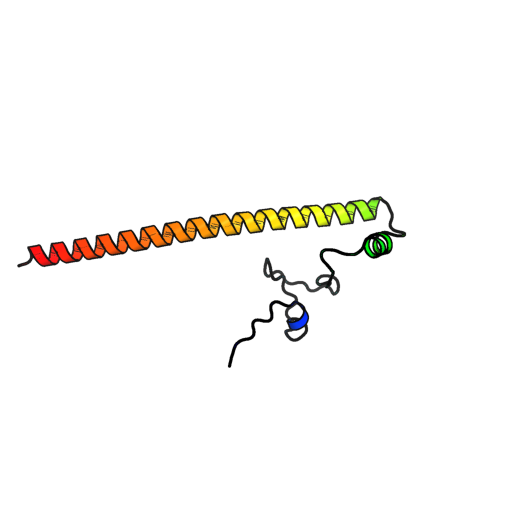ERIAILEAQCNTIKREAHAEVNRESL

Organism: NCBI:txid741276

Radius of gyration: 25.66 Å; chains: 1; bounding box: 62×39×71 Å

Secondary structure (DSSP, 8-state):
-------SGGGSTTTT--B-TTT--B--STTS-----SS--HHHHHHHHTT--HHHHHHHHHHHHHHHHHHHHHHHHHHHHHHHHHHHHHHHHHHHHHHHHHHHHHHHTT-

pLDDT: mean 79.91, std 19.13, range [34.78, 98.0]

InterPro domains:
  IPR042448 E3 ubiquitin-protein ligase CCNB1IP1 [PTHR14305] (19-106)

Foldseek 3Di:
DDPPPPPDPVVCVVVPACADPQPRDGQPDPPSDDDDDPDDDVVVVCVVCPPDDPVVVVVVVVVVVVVVVVVVVSVVVVVVVVVVVVVVVVVVVVVVVVVVVVVVVVVVVVD